Protein AF-A0A5B6VU49-F1 (afdb_monomer_lite)

InterPro domains:
  IPR005630 Terpene synthase, metal-binding domain [PF03936] (2-61)
  IPR008949 Isoprenoid synthase domain superfamily [G3DSA:1.10.600.10] (1-62)
  IPR008949 Isoprenoid synthase domain superfamily [SSF48576] (2-61)
  IPR050148 Terpene synthase-like [PTHR31225] (2-57)

Sequence (62 aa):
MVIASIMDDIYDAYGTFEELQLLTNAIKRWHAEYIEQIPEYMKLFYKLFLDFYGEKEKAMIK

Foldseek 3Di:
DVLVVVVVCCVPPNDDPVLVVLVVVCVVVLDLVSLVVHDPVCSVSSVVVSCVVVVVVVVVVD

Radius of gyration: 12.05 Å; chains: 1; bounding box: 23×21×35 Å

Structure (mmCIF, N/CA/C/O backbone):
data_AF-A0A5B6VU49-F1
#
_entry.id   AF-A0A5B6VU49-F1
#
loop_
_atom_site.group_PDB
_atom_site.id
_atom_site.type_symbol
_atom_site.label_atom_id
_atom_site.label_alt_id
_atom_site.label_comp_id
_atom_site.label_asym_id
_atom_site.label_entity_id
_atom_site.label_seq_id
_atom_site.pdbx_PDB_ins_code
_atom_site.Cartn_x
_atom_site.Cartn_y
_atom_site.Cartn_z
_atom_site.occupancy
_atom_site.B_iso_or_equiv
_atom_site.auth_seq_id
_atom_site.auth_comp_id
_atom_site.auth_asym_id
_atom_site.auth_atom_id
_atom_site.pdbx_PDB_model_num
ATOM 1 N N . MET A 1 1 ? -4.376 -10.476 -13.653 1.00 80.62 1 MET A N 1
ATOM 2 C CA . MET A 1 1 ? -5.348 -10.672 -12.554 1.00 80.62 1 MET A CA 1
ATOM 3 C C . MET A 1 1 ? -4.687 -10.646 -11.182 1.00 80.62 1 MET A C 1
ATOM 5 O O . MET A 1 1 ? -5.237 -9.989 -10.322 1.00 80.62 1 MET A O 1
ATOM 9 N N . VAL A 1 2 ? -3.494 -11.226 -10.997 1.00 87.56 2 VAL A N 1
ATOM 10 C CA . VAL A 1 2 ? -2.787 -11.290 -9.696 1.00 87.56 2 VAL A CA 1
ATOM 11 C C . VAL A 1 2 ? -2.772 -9.973 -8.897 1.00 87.56 2 VAL A C 1
ATOM 13 O O . VAL A 1 2 ? -3.211 -9.972 -7.757 1.00 87.56 2 VAL A O 1
ATOM 16 N N . ILE A 1 3 ? -2.348 -8.842 -9.482 1.00 90.75 3 ILE A N 1
ATOM 17 C CA . ILE A 1 3 ? -2.316 -7.554 -8.752 1.00 90.75 3 ILE A CA 1
ATOM 18 C C . ILE A 1 3 ? -3.718 -7.087 -8.345 1.00 90.75 3 ILE A C 1
ATOM 20 O O . ILE A 1 3 ? -3.893 -6.568 -7.251 1.00 90.75 3 ILE A O 1
ATOM 24 N N . ALA A 1 4 ? -4.720 -7.288 -9.203 1.00 91.25 4 ALA A N 1
ATOM 25 C CA . ALA A 1 4 ? -6.092 -6.903 -8.891 1.00 91.25 4 ALA A CA 1
ATOM 26 C C . ALA A 1 4 ? -6.676 -7.757 -7.756 1.00 91.25 4 ALA A C 1
ATOM 28 O O . ALA A 1 4 ? -7.341 -7.203 -6.899 1.00 91.25 4 ALA A O 1
ATOM 29 N N . SER A 1 5 ? -6.379 -9.060 -7.714 1.00 94.88 5 SER A N 1
ATOM 30 C CA . SER A 1 5 ? -6.819 -9.945 -6.627 1.00 94.88 5 SER A CA 1
ATOM 31 C C . SER A 1 5 ? -6.162 -9.599 -5.291 1.00 94.88 5 SER A C 1
ATOM 33 O O . SER A 1 5 ? -6.852 -9.502 -4.293 1.00 94.88 5 SER A O 1
ATOM 35 N N . ILE A 1 6 ? -4.852 -9.321 -5.274 1.00 94.31 6 ILE A N 1
ATOM 36 C CA . ILE A 1 6 ? -4.173 -8.892 -4.037 1.00 94.31 6 ILE A CA 1
ATOM 37 C C . ILE A 1 6 ? -4.745 -7.558 -3.544 1.00 94.31 6 ILE A C 1
ATOM 39 O O . ILE A 1 6 ? -4.897 -7.349 -2.346 1.00 94.31 6 ILE A O 1
ATOM 43 N N . MET A 1 7 ? -5.057 -6.645 -4.466 1.00 95.25 7 MET A N 1
ATOM 44 C CA . MET A 1 7 ? -5.716 -5.393 -4.113 1.00 95.25 7 MET A CA 1
ATOM 45 C C . MET A 1 7 ? -7.113 -5.644 -3.537 1.00 95.25 7 MET A C 1
ATOM 47 O O . MET A 1 7 ? -7.448 -5.036 -2.533 1.00 95.25 7 MET A O 1
ATOM 51 N N . ASP A 1 8 ? -7.902 -6.532 -4.142 1.00 96.38 8 ASP A N 1
ATOM 52 C CA . ASP A 1 8 ? -9.240 -6.899 -3.664 1.00 96.38 8 ASP A CA 1
ATOM 53 C C . ASP A 1 8 ? -9.188 -7.403 -2.216 1.00 96.38 8 ASP A C 1
ATOM 55 O O . ASP A 1 8 ? -9.809 -6.791 -1.352 1.00 96.38 8 ASP A O 1
ATOM 59 N N . ASP A 1 9 ? -8.316 -8.379 -1.930 1.00 96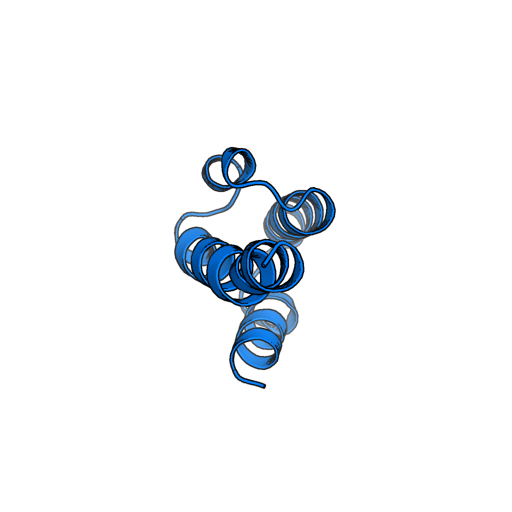.88 9 ASP A N 1
ATOM 60 C CA . ASP A 1 9 ? -8.121 -8.928 -0.581 1.00 96.88 9 ASP A CA 1
ATOM 61 C C . ASP A 1 9 ? -7.718 -7.829 0.434 1.00 96.88 9 ASP A C 1
ATOM 63 O O . ASP A 1 9 ? -8.178 -7.780 1.580 1.00 96.88 9 ASP A O 1
ATOM 67 N N . ILE A 1 10 ? -6.835 -6.904 0.028 1.00 96.56 10 ILE A N 1
ATOM 68 C CA . ILE A 1 10 ? -6.423 -5.778 0.880 1.00 96.56 10 ILE A CA 1
ATOM 69 C C . ILE A 1 10 ? -7.621 -4.885 1.224 1.00 96.56 10 ILE A C 1
ATOM 71 O O . ILE A 1 10 ? -7.749 -4.463 2.373 1.00 96.56 10 ILE A O 1
ATOM 75 N N . TYR A 1 11 ? -8.479 -4.582 0.250 1.00 96.25 11 TYR A N 1
ATOM 76 C CA . TYR A 1 11 ? -9.609 -3.672 0.433 1.00 96.25 11 TYR A CA 1
ATOM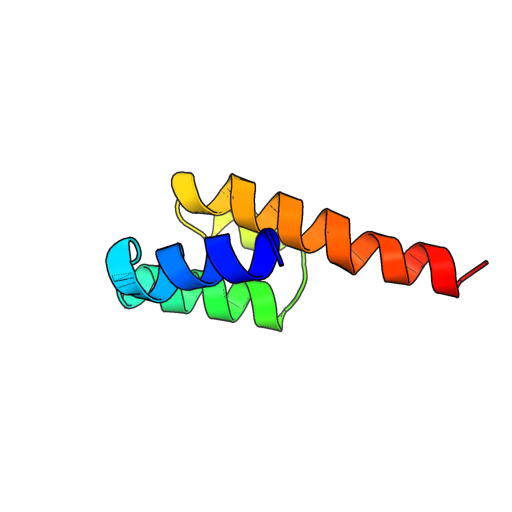 77 C C . TYR A 1 11 ? -10.832 -4.333 1.086 1.00 96.25 11 TYR A C 1
ATOM 79 O O . TYR A 1 11 ? -11.627 -3.609 1.688 1.00 96.25 11 TYR A O 1
ATOM 87 N N . ASP A 1 12 ? -11.001 -5.655 0.983 1.00 97.06 12 ASP A N 1
ATOM 88 C CA . ASP A 1 12 ? -12.179 -6.365 1.496 1.00 97.06 12 ASP A CA 1
ATOM 89 C C . ASP A 1 12 ? -11.988 -6.970 2.901 1.00 97.06 12 ASP A C 1
ATOM 91 O O . ASP A 1 12 ? -12.949 -7.005 3.676 1.00 97.06 12 ASP A O 1
ATOM 95 N N . ALA A 1 13 ? -10.766 -7.393 3.255 1.00 95.88 13 ALA A N 1
ATOM 96 C CA . ALA A 1 13 ? -10.521 -8.208 4.445 1.00 95.88 13 ALA A CA 1
ATOM 97 C C . ALA A 1 13 ? -9.342 -7.748 5.312 1.00 95.88 13 ALA A C 1
ATOM 99 O O . ALA A 1 13 ? -9.393 -7.944 6.529 1.00 95.88 13 ALA A O 1
ATOM 100 N N . TYR A 1 14 ? -8.282 -7.167 4.734 1.00 95.00 14 TYR A N 1
ATOM 101 C CA . TYR A 1 14 ? -7.039 -6.911 5.484 1.00 95.00 14 TYR A CA 1
ATOM 102 C C . TYR A 1 14 ? -6.825 -5.458 5.933 1.00 95.00 14 TYR A C 1
ATOM 104 O O . TYR A 1 14 ? -6.241 -5.248 6.994 1.00 95.00 14 TYR A O 1
ATOM 112 N N . GLY A 1 15 ? -7.266 -4.464 5.161 1.00 95.19 15 GLY A N 1
ATOM 113 C CA . GLY A 1 15 ? -7.004 -3.051 5.443 1.00 95.19 15 GLY A CA 1
ATOM 114 C C . GLY A 1 15 ? -8.006 -2.405 6.397 1.00 95.19 15 GLY A C 1
ATOM 115 O O . GLY A 1 15 ? -9.216 -2.597 6.269 1.00 95.19 15 GLY A O 1
ATOM 116 N N . THR A 1 16 ? -7.528 -1.554 7.312 1.00 97.31 16 THR A N 1
ATOM 117 C CA . THR A 1 16 ? -8.426 -0.609 8.001 1.00 97.31 16 THR A CA 1
ATOM 118 C C . THR A 1 16 ? -8.775 0.566 7.090 1.00 97.31 16 THR A C 1
ATOM 120 O O . THR A 1 16 ? -8.078 0.854 6.117 1.00 97.31 16 THR A O 1
ATOM 123 N N . PHE A 1 17 ? -9.840 1.300 7.415 1.00 96.56 17 PHE A N 1
ATOM 124 C CA . PHE A 1 17 ? -10.253 2.456 6.620 1.00 96.56 17 PHE A CA 1
ATOM 125 C C . PHE A 1 17 ? -9.121 3.486 6.439 1.00 96.56 17 PHE A C 1
ATOM 127 O O . PHE A 1 17 ? -8.881 3.951 5.325 1.00 96.56 17 PHE A O 1
ATOM 134 N N . GLU A 1 18 ? -8.388 3.805 7.505 1.00 97.50 18 GLU A N 1
ATOM 135 C CA . GLU A 1 18 ? -7.279 4.764 7.494 1.00 97.50 18 GLU A CA 1
ATOM 136 C C . GLU A 1 18 ? -6.105 4.273 6.635 1.00 97.50 18 GLU A C 1
ATOM 138 O O . GLU A 1 18 ? -5.542 5.036 5.846 1.00 97.50 18 GLU A O 1
ATOM 143 N N . GLU A 1 19 ? -5.761 2.988 6.738 1.00 97.19 19 GLU A N 1
ATOM 144 C CA . GLU A 1 19 ? -4.711 2.368 5.925 1.00 97.19 19 GLU A CA 1
ATOM 145 C C . GLU A 1 19 ? -5.074 2.381 4.436 1.00 97.19 19 GLU A C 1
ATOM 147 O O . GLU A 1 19 ? -4.261 2.756 3.585 1.00 97.19 19 GLU A O 1
ATOM 152 N N . LEU A 1 20 ? -6.327 2.051 4.115 1.00 97.25 20 LEU A N 1
ATOM 153 C CA . LEU A 1 20 ? -6.841 2.068 2.749 1.00 97.25 20 LEU A CA 1
ATOM 154 C C . LEU A 1 20 ? -6.897 3.484 2.172 1.00 97.25 20 LEU A C 1
ATOM 156 O O . LEU A 1 2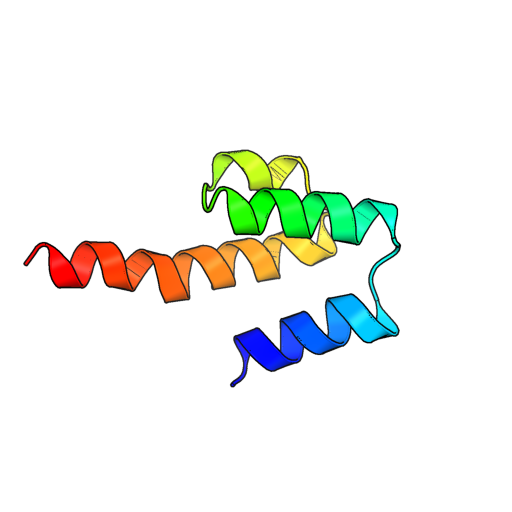0 ? -6.679 3.659 0.971 1.00 97.25 20 LEU A O 1
ATOM 160 N N . GLN A 1 21 ? -7.132 4.516 2.987 1.00 97.50 21 GLN A N 1
ATOM 161 C CA . GLN A 1 21 ? -7.022 5.905 2.536 1.00 97.50 21 GLN A CA 1
ATOM 162 C C . GLN A 1 21 ? -5.587 6.259 2.130 1.00 97.50 21 GLN A C 1
ATOM 164 O O . GLN A 1 21 ? -5.389 6.875 1.077 1.00 97.50 21 GLN A O 1
ATOM 169 N N . LEU A 1 22 ? -4.588 5.848 2.917 1.00 96.62 22 LEU A N 1
ATOM 170 C CA . LEU A 1 22 ? -3.172 6.057 2.596 1.00 96.62 22 LEU A CA 1
ATOM 171 C C . LEU A 1 22 ? -2.790 5.330 1.301 1.00 96.62 22 LEU A C 1
ATOM 173 O O . LEU A 1 22 ? -2.243 5.957 0.390 1.00 96.62 22 LEU A O 1
ATOM 177 N N . LEU A 1 23 ? -3.167 4.054 1.171 1.00 95.75 23 LEU A N 1
ATOM 178 C CA . LEU A 1 23 ? -2.922 3.263 -0.038 1.00 95.75 23 LEU A CA 1
ATOM 179 C C . LEU A 1 23 ? -3.606 3.872 -1.271 1.00 95.75 23 LEU A C 1
ATOM 181 O O . LEU A 1 23 ? -2.971 4.052 -2.310 1.00 95.75 23 LEU A O 1
ATOM 185 N N . THR A 1 24 ? -4.874 4.272 -1.150 1.00 95.81 24 THR A N 1
ATOM 186 C CA . THR A 1 24 ? -5.630 4.912 -2.238 1.00 95.81 24 THR A CA 1
ATOM 187 C C . THR A 1 24 ? -4.962 6.209 -2.693 1.00 95.81 24 THR A C 1
ATOM 189 O O . THR A 1 24 ? -4.873 6.487 -3.890 1.00 95.81 24 THR A O 1
ATOM 192 N N . ASN A 1 25 ? -4.484 7.020 -1.748 1.00 95.38 25 ASN A N 1
ATOM 193 C CA . ASN A 1 25 ? -3.788 8.265 -2.053 1.00 95.38 25 ASN A CA 1
ATOM 194 C C . ASN A 1 25 ? -2.440 8.014 -2.738 1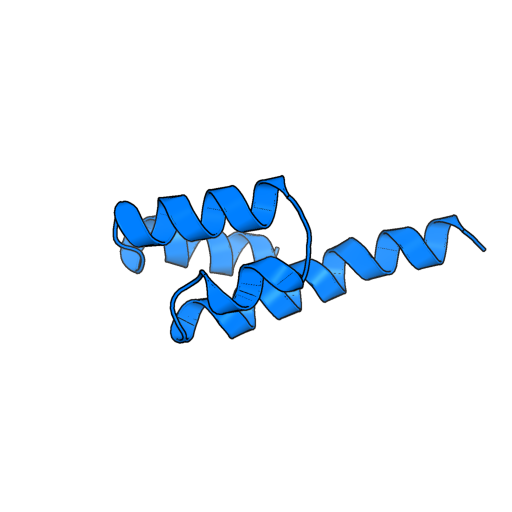.00 95.38 25 ASN A C 1
ATOM 196 O O . ASN A 1 25 ? -2.114 8.729 -3.685 1.00 95.38 25 ASN A O 1
ATOM 200 N N . ALA A 1 26 ? -1.688 7.000 -2.303 1.00 94.12 26 ALA A N 1
ATOM 201 C CA . ALA A 1 26 ? -0.436 6.602 -2.939 1.00 94.12 26 ALA A CA 1
ATOM 202 C C . ALA A 1 26 ? -0.673 6.145 -4.390 1.00 94.12 26 ALA A C 1
ATOM 204 O O . ALA A 1 26 ? -0.065 6.686 -5.314 1.00 94.12 26 ALA A O 1
ATOM 205 N N . ILE A 1 27 ? -1.647 5.253 -4.614 1.00 92.56 27 ILE A N 1
ATOM 206 C CA . ILE A 1 27 ? -2.026 4.756 -5.948 1.00 92.56 27 ILE A CA 1
ATOM 207 C C . ILE A 1 27 ? -2.449 5.897 -6.884 1.00 92.56 27 ILE A C 1
ATOM 209 O O . ILE A 1 27 ? -1.999 5.945 -8.025 1.00 92.56 27 ILE A O 1
ATOM 213 N N . LYS A 1 28 ? -3.264 6.853 -6.412 1.00 91.38 28 LYS A N 1
ATOM 214 C CA . LYS A 1 28 ? -3.686 8.018 -7.216 1.00 91.38 28 LYS A CA 1
ATOM 215 C C . LYS A 1 28 ? -2.522 8.891 -7.682 1.00 91.38 28 LYS A C 1
ATOM 217 O O . LYS A 1 28 ? -2.631 9.535 -8.720 1.00 91.38 28 LYS A O 1
ATOM 222 N N . ARG A 1 29 ? -1.450 8.967 -6.891 1.00 90.62 29 ARG A N 1
ATOM 223 C CA . ARG A 1 29 ? -0.263 9.781 -7.193 1.00 90.62 29 ARG A CA 1
ATOM 224 C C . ARG A 1 29 ? 0.780 9.032 -8.003 1.00 90.62 29 ARG A C 1
ATOM 226 O O . ARG A 1 29 ? 1.577 9.681 -8.669 1.00 90.62 29 ARG A O 1
ATOM 233 N N . TRP A 1 30 ? 0.771 7.702 -7.930 1.00 88.25 30 TRP A N 1
ATOM 234 C CA . TRP A 1 30 ? 1.617 6.831 -8.736 1.00 88.25 30 TRP A CA 1
ATOM 235 C C . TRP A 1 30 ? 3.121 7.117 -8.581 1.00 88.25 30 TRP A C 1
ATOM 237 O O . TRP A 1 30 ? 3.883 7.130 -9.540 1.00 88.25 30 TRP A O 1
ATOM 247 N N . HIS A 1 31 ? 3.571 7.386 -7.356 1.00 85.19 31 HIS A N 1
ATOM 248 C CA . HIS A 1 31 ? 4.963 7.759 -7.093 1.00 85.19 31 HIS A CA 1
ATOM 249 C C . HIS A 1 31 ? 5.569 6.925 -5.965 1.00 85.19 31 HIS A C 1
ATOM 251 O O . HIS A 1 31 ? 4.947 6.726 -4.918 1.00 85.19 31 HIS A O 1
ATOM 257 N N . ALA A 1 32 ? 6.817 6.487 -6.152 1.00 85.56 32 ALA A N 1
ATOM 258 C CA . ALA A 1 32 ? 7.542 5.663 -5.181 1.00 85.56 32 ALA A CA 1
ATOM 259 C C . ALA A 1 32 ? 7.749 6.363 -3.827 1.00 85.56 32 ALA A C 1
ATOM 261 O O . ALA A 1 32 ? 7.802 5.699 -2.801 1.00 85.56 32 ALA A O 1
ATOM 262 N N . GLU A 1 33 ? 7.790 7.696 -3.800 1.00 88.31 33 GLU A N 1
ATOM 263 C CA . GLU A 1 33 ? 7.967 8.497 -2.578 1.00 88.31 33 GLU A CA 1
ATOM 264 C C . GLU A 1 33 ? 6.853 8.291 -1.538 1.00 88.31 33 GLU A C 1
ATOM 266 O O . GLU A 1 33 ? 7.061 8.507 -0.346 1.00 88.31 33 GLU A O 1
ATOM 271 N N . TYR A 1 34 ? 5.672 7.837 -1.966 1.00 89.94 34 TYR A N 1
ATOM 272 C CA . TYR A 1 34 ? 4.538 7.594 -1.071 1.00 89.94 34 TYR A CA 1
ATOM 273 C C . TYR A 1 34 ? 4.613 6.240 -0.362 1.00 89.94 34 TYR A C 1
ATOM 275 O O . TYR A 1 34 ? 3.768 5.946 0.479 1.00 89.94 34 TYR A O 1
ATOM 283 N N . ILE A 1 35 ? 5.629 5.422 -0.652 1.00 91.56 35 ILE A N 1
ATOM 284 C CA . ILE A 1 35 ? 5.764 4.098 -0.047 1.00 91.56 35 ILE A CA 1
ATOM 285 C C . ILE A 1 35 ? 5.988 4.140 1.466 1.00 91.56 35 ILE A C 1
ATOM 287 O O . ILE A 1 35 ? 5.543 3.249 2.179 1.00 91.56 35 ILE A O 1
ATOM 291 N N . GLU A 1 36 ? 6.635 5.184 1.978 1.00 92.12 36 GLU A N 1
ATOM 292 C CA . GLU A 1 36 ? 6.854 5.322 3.420 1.00 92.12 36 GLU A CA 1
ATOM 293 C C . GLU A 1 36 ? 5.593 5.773 4.169 1.00 92.12 36 GLU A C 1
ATOM 295 O O . GLU A 1 36 ? 5.559 5.732 5.395 1.00 92.12 36 GLU A O 1
ATOM 300 N N . GLN A 1 37 ? 4.544 6.179 3.446 1.00 92.50 37 GLN A N 1
ATOM 301 C CA . GLN A 1 37 ? 3.271 6.614 4.026 1.00 92.50 37 GLN A CA 1
ATOM 302 C C . GLN A 1 37 ? 2.262 5.471 4.167 1.00 92.50 37 GLN A C 1
ATOM 304 O O . GLN A 1 37 ? 1.208 5.681 4.756 1.00 92.50 37 GLN A O 1
ATOM 309 N N . ILE A 1 38 ? 2.552 4.283 3.628 1.00 94.88 38 ILE A N 1
ATOM 310 C CA . ILE A 1 38 ? 1.669 3.115 3.716 1.00 94.88 38 ILE A CA 1
ATOM 311 C C . ILE A 1 38 ? 2.189 2.094 4.742 1.00 94.88 38 ILE A C 1
ATOM 313 O O . ILE A 1 38 ? 3.401 2.023 4.980 1.00 94.88 38 ILE A O 1
ATOM 317 N N . PRO A 1 39 ? 1.299 1.279 5.339 1.00 95.44 39 PRO A N 1
ATOM 318 C CA . PRO A 1 39 ? 1.689 0.231 6.278 1.00 95.44 39 PRO A CA 1
ATOM 319 C C . PRO A 1 39 ? 2.699 -0.752 5.684 1.00 95.44 39 PRO A C 1
ATOM 321 O O . PRO A 1 39 ? 2.643 -1.083 4.498 1.00 95.44 39 PRO A O 1
ATOM 324 N N . GLU A 1 40 ? 3.586 -1.281 6.529 1.00 95.19 40 GLU A N 1
ATOM 325 C CA . GLU A 1 40 ? 4.704 -2.138 6.107 1.00 95.19 40 GLU A CA 1
ATOM 326 C C . GLU A 1 40 ? 4.249 -3.353 5.278 1.00 95.19 40 GLU A C 1
ATOM 328 O O . GLU A 1 40 ? 4.854 -3.672 4.256 1.00 95.19 40 GLU A O 1
ATOM 333 N N . TYR A 1 41 ? 3.129 -3.984 5.647 1.00 94.31 41 TYR A N 1
ATOM 334 C CA . TYR A 1 41 ? 2.598 -5.146 4.927 1.00 94.31 41 TYR A CA 1
ATOM 335 C C . TYR A 1 41 ? 2.054 -4.807 3.525 1.00 94.31 41 TYR A C 1
ATOM 337 O O . TYR A 1 41 ? 2.050 -5.666 2.644 1.00 94.31 41 TYR A O 1
ATOM 345 N N . MET A 1 42 ? 1.649 -3.553 3.283 1.00 95.25 42 MET A N 1
ATOM 346 C CA . MET A 1 42 ? 1.178 -3.075 1.978 1.00 95.25 42 MET A CA 1
ATOM 347 C C . MET A 1 42 ? 2.320 -2.582 1.080 1.00 95.25 42 MET A C 1
ATOM 349 O O . MET A 1 42 ? 2.149 -2.489 -0.138 1.00 95.25 42 MET A O 1
ATOM 353 N N . LYS A 1 43 ? 3.503 -2.282 1.643 1.00 94.44 43 LYS A N 1
ATOM 354 C CA . LYS A 1 43 ? 4.648 -1.751 0.880 1.00 94.44 43 LYS A CA 1
ATOM 355 C C . LYS A 1 43 ? 5.068 -2.669 -0.257 1.00 94.44 43 LYS A C 1
ATOM 357 O O . LYS A 1 43 ? 5.366 -2.189 -1.349 1.00 94.44 43 LYS A O 1
ATOM 362 N N . LEU A 1 44 ? 5.073 -3.982 -0.026 1.00 93.25 44 LEU A N 1
ATOM 363 C CA . LEU A 1 44 ? 5.421 -4.954 -1.062 1.00 93.25 44 LEU A CA 1
ATOM 364 C C . LEU A 1 44 ? 4.429 -4.911 -2.231 1.00 93.25 44 LEU A C 1
ATOM 366 O O . LEU A 1 44 ? 4.850 -4.870 -3.387 1.00 93.25 44 LEU A O 1
ATOM 370 N N . PHE A 1 45 ? 3.129 -4.868 -1.930 1.00 94.44 45 PHE A N 1
ATOM 371 C CA . PHE A 1 45 ? 2.086 -4.736 -2.943 1.00 94.44 45 PHE A CA 1
ATOM 372 C C . PHE A 1 45 ? 2.252 -3.442 -3.750 1.00 94.44 45 PHE A C 1
ATOM 374 O O 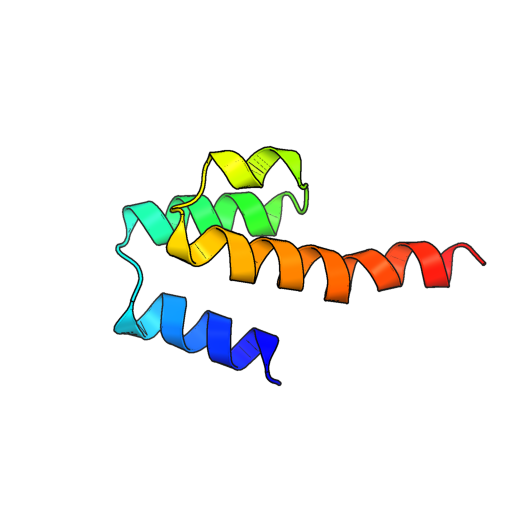. PHE A 1 45 ? 2.219 -3.480 -4.978 1.00 94.44 45 PHE A O 1
ATOM 381 N N . TYR A 1 46 ? 2.504 -2.311 -3.086 1.00 94.31 46 TYR A N 1
ATOM 382 C CA . TYR A 1 46 ? 2.668 -1.025 -3.765 1.00 94.31 46 TYR A CA 1
ATOM 383 C C . TYR A 1 46 ? 3.914 -0.973 -4.665 1.00 94.31 46 TYR A C 1
ATOM 385 O O . TYR A 1 46 ? 3.838 -0.437 -5.769 1.00 94.31 46 TYR A O 1
ATOM 393 N N . LYS A 1 47 ? 5.039 -1.585 -4.259 1.00 92.12 47 LYS A N 1
ATOM 394 C CA . LYS A 1 47 ? 6.214 -1.748 -5.142 1.00 92.12 47 LYS A CA 1
ATOM 395 C C . LYS A 1 47 ? 5.857 -2.552 -6.384 1.00 92.12 47 LYS A C 1
ATOM 397 O O . LYS A 1 47 ? 6.077 -2.081 -7.491 1.00 92.12 47 LYS A O 1
ATOM 402 N N . LEU A 1 48 ? 5.233 -3.717 -6.199 1.00 91.44 48 LEU A N 1
ATOM 403 C CA . LEU A 1 48 ? 4.826 -4.582 -7.307 1.00 91.44 48 LEU A CA 1
ATOM 404 C C . LEU A 1 48 ? 3.859 -3.868 -8.262 1.00 91.44 48 LEU A C 1
ATOM 406 O O . LEU A 1 48 ? 3.954 -4.026 -9.477 1.00 91.44 48 LEU A O 1
ATOM 410 N N . PHE A 1 49 ? 2.939 -3.076 -7.713 1.00 92.06 49 PHE A N 1
ATOM 411 C CA . PHE A 1 49 ? 2.023 -2.243 -8.479 1.00 92.06 49 PHE A CA 1
ATOM 412 C C . PHE A 1 49 ? 2.774 -1.219 -9.344 1.00 92.06 49 PHE A C 1
ATOM 414 O O . PHE A 1 49 ? 2.538 -1.158 -10.553 1.00 92.06 49 PHE A O 1
ATOM 421 N N . LEU A 1 50 ? 3.698 -0.454 -8.750 1.00 90.94 50 LEU A N 1
ATOM 422 C CA . LEU A 1 50 ? 4.504 0.532 -9.472 1.00 90.94 50 LEU A CA 1
ATOM 423 C C . LEU A 1 50 ? 5.418 -0.117 -10.510 1.00 90.94 50 LEU A C 1
ATOM 425 O O . LEU A 1 50 ? 5.535 0.417 -11.605 1.00 90.94 50 LEU A O 1
ATOM 429 N N . ASP A 1 51 ? 6.028 -1.259 -10.213 1.00 88.56 51 ASP A N 1
ATOM 430 C CA . ASP A 1 51 ? 6.902 -1.949 -11.161 1.00 88.56 51 ASP A CA 1
ATOM 431 C C . ASP A 1 51 ? 6.089 -2.467 -12.356 1.00 88.56 51 ASP A C 1
ATOM 433 O O . ASP A 1 51 ? 6.387 -2.153 -13.506 1.00 88.56 51 ASP A O 1
ATOM 437 N N . PHE A 1 52 ? 4.987 -3.177 -12.102 1.00 86.69 52 PHE A N 1
ATOM 438 C CA . PHE A 1 52 ? 4.181 -3.793 -13.158 1.00 86.69 52 PHE A CA 1
ATOM 439 C C . PHE A 1 52 ? 3.530 -2.778 -14.100 1.00 86.69 52 PHE A C 1
ATOM 441 O O . PHE A 1 52 ? 3.444 -3.004 -15.311 1.00 86.69 52 PHE A O 1
ATOM 448 N N . TYR A 1 53 ? 3.021 -1.673 -13.554 1.00 81.62 53 TYR A N 1
ATOM 449 C CA . TYR A 1 53 ? 2.341 -0.669 -14.361 1.00 81.62 53 TYR A CA 1
ATOM 450 C C . TYR A 1 53 ? 3.242 0.516 -14.745 1.00 81.62 53 TYR A C 1
ATOM 452 O O . TYR A 1 53 ? 2.989 1.142 -15.771 1.00 81.62 53 TYR A O 1
ATOM 460 N N . GLY A 1 54 ? 4.307 0.800 -13.996 1.00 73.50 54 GLY A N 1
ATOM 461 C CA . GLY A 1 54 ? 5.319 1.811 -14.322 1.00 73.50 54 GLY A CA 1
ATOM 462 C C . GLY A 1 54 ? 6.333 1.347 -15.373 1.00 73.50 54 GLY A C 1
ATOM 463 O O . GLY A 1 54 ? 6.798 2.164 -16.167 1.00 73.50 54 GLY A O 1
ATOM 464 N N . GLU A 1 55 ? 6.612 0.042 -15.497 1.00 57.72 55 GLU A N 1
ATOM 465 C CA . GLU A 1 55 ? 7.383 -0.486 -16.638 1.00 57.7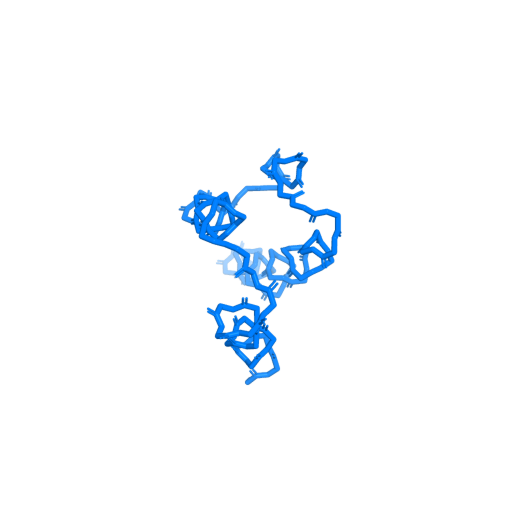2 55 GLU A CA 1
ATOM 466 C C . GLU A 1 55 ? 6.718 -0.183 -17.989 1.00 57.72 55 GLU A C 1
ATOM 468 O O . GLU A 1 55 ? 7.407 -0.001 -18.999 1.00 57.72 55 GLU A O 1
ATOM 473 N N . LYS A 1 56 ? 5.385 -0.045 -18.021 1.00 54.22 56 LYS A N 1
ATOM 474 C CA . LYS A 1 56 ? 4.662 0.294 -19.253 1.00 54.22 56 LYS A CA 1
ATOM 475 C C . LYS A 1 56 ? 4.965 1.701 -19.765 1.00 54.22 56 LYS A C 1
ATOM 477 O O . LYS A 1 56 ? 4.905 1.914 -20.972 1.00 54.22 56 LYS A O 1
ATOM 482 N N . GLU A 1 57 ? 5.352 2.631 -18.894 1.00 51.75 57 GLU A N 1
ATOM 483 C CA . GLU A 1 57 ? 5.719 3.991 -19.297 1.00 51.75 57 GLU A CA 1
ATOM 484 C C . GLU A 1 57 ? 7.080 4.015 -20.012 1.00 51.75 57 GLU A C 1
ATOM 486 O O . GLU A 1 57 ? 7.221 4.636 -21.063 1.00 51.75 57 GLU A O 1
ATOM 491 N N . LYS A 1 58 ? 8.063 3.231 -19.542 1.00 49.72 58 LYS A N 1
ATOM 492 C CA . LYS A 1 58 ? 9.369 3.102 -20.219 1.00 49.72 58 LYS A CA 1
ATOM 493 C C . LYS A 1 58 ? 9.284 2.367 -21.559 1.00 49.72 58 LYS A C 1
ATOM 495 O O . LYS A 1 58 ? 10.073 2.660 -22.453 1.00 49.72 58 LYS A O 1
ATOM 500 N N . ALA A 1 59 ? 8.340 1.438 -21.714 1.00 49.75 59 ALA A N 1
ATOM 501 C CA . ALA A 1 59 ? 8.133 0.700 -22.961 1.00 49.75 59 ALA A CA 1
ATOM 502 C C . ALA A 1 59 ? 7.384 1.503 -24.045 1.00 49.75 59 ALA A C 1
ATOM 504 O O . ALA A 1 59 ? 7.501 1.165 -25.217 1.00 49.75 59 ALA A O 1
ATOM 505 N N . MET A 1 60 ? 6.646 2.562 -23.682 1.00 50.25 60 MET A N 1
ATOM 506 C CA . MET A 1 60 ? 6.006 3.489 -24.635 1.00 50.25 60 MET A CA 1
ATOM 507 C C . MET A 1 60 ? 6.922 4.635 -25.094 1.00 50.25 60 MET A C 1
ATOM 509 O O . MET A 1 60 ? 6.594 5.327 -26.054 1.00 50.25 60 MET A O 1
ATOM 513 N N . ILE A 1 61 ? 8.064 4.836 -24.429 1.00 51.88 61 ILE A N 1
ATOM 514 C CA . ILE A 1 61 ? 9.066 5.861 -24.776 1.00 51.88 61 ILE A CA 1
ATOM 515 C C . ILE A 1 61 ? 10.157 5.292 -25.717 1.00 51.88 61 ILE A C 1
ATOM 517 O O . ILE A 1 61 ? 11.103 5.996 -26.067 1.00 51.88 61 ILE A O 1
ATOM 521 N N . LYS A 1 62 ? 10.039 4.034 -26.166 1.00 40.25 62 LYS A N 1
ATOM 522 C CA . LYS A 1 62 ? 11.002 3.395 -27.074 1.00 40.25 62 LYS A CA 1
ATOM 523 C C . LYS A 1 62 ? 10.393 3.012 -28.417 1.00 40.25 62 LYS A C 1
ATOM 525 O O . LYS A 1 62 ? 9.269 2.470 -28.415 1.00 40.25 62 LYS A O 1
#

Organism: NCBI:txid47621

pLDDT: mean 87.21, std 14.83, range [40.25, 97.5]

Secondary structure (DSSP, 8-state):
-HHHHHHHHIIIII--HHHHHHHHHHHHHT-GGGGGGS-HHHHHHHHHHHHHHHHHHHHH--